Protein AF-A0A7G5ZSQ9-F1 (afdb_monomer)

Structure (mmCIF, N/CA/C/O backbone):
data_AF-A0A7G5ZSQ9-F1
#
_entry.id   AF-A0A7G5ZSQ9-F1
#
loop_
_atom_site.group_PDB
_atom_site.id
_atom_site.type_symbol
_atom_site.label_atom_id
_atom_site.label_alt_id
_atom_site.label_comp_id
_atom_site.label_asym_id
_atom_site.label_entity_id
_atom_site.label_seq_id
_atom_site.pdbx_PDB_ins_code
_atom_site.Cartn_x
_atom_site.Cartn_y
_atom_site.Cartn_z
_atom_site.occupancy
_atom_site.B_iso_or_equiv
_atom_site.auth_seq_id
_atom_site.auth_comp_id
_atom_site.auth_asym_id
_atom_site.auth_atom_id
_atom_site.pdbx_PDB_model_num
ATOM 1 N N . MET A 1 1 ? -40.835 16.121 13.508 1.00 52.31 1 MET A N 1
ATOM 2 C CA . MET A 1 1 ? -40.130 17.230 12.828 1.00 52.31 1 MET A CA 1
ATOM 3 C C . MET A 1 1 ? -38.884 17.500 13.637 1.00 52.31 1 MET A C 1
ATOM 5 O O . MET A 1 1 ? -39.019 17.758 14.826 1.00 52.31 1 MET A O 1
ATOM 9 N N . SER A 1 2 ? -37.712 17.360 13.023 1.00 51.88 2 SER A N 1
ATOM 10 C CA . SER A 1 2 ? -36.436 17.549 13.710 1.00 51.88 2 SER A CA 1
ATOM 11 C C . SER A 1 2 ? -36.275 19.003 14.156 1.00 51.88 2 SER A C 1
ATOM 13 O O . SER A 1 2 ? -36.552 19.919 13.384 1.00 51.88 2 SER A O 1
ATOM 15 N N . VAL A 1 3 ? -35.847 19.210 15.401 1.00 57.75 3 VAL A N 1
ATOM 16 C CA . VAL A 1 3 ? -35.623 20.535 16.016 1.00 57.75 3 VAL A CA 1
ATOM 17 C C . VAL A 1 3 ? -34.149 20.959 15.992 1.00 57.75 3 VAL A C 1
ATOM 19 O O . VAL A 1 3 ? -33.795 22.001 16.538 1.00 57.75 3 VAL A O 1
ATOM 22 N N . ASN A 1 4 ? -33.278 20.171 15.355 1.00 58.88 4 ASN A N 1
ATOM 23 C CA . ASN A 1 4 ? -31.855 20.479 15.238 1.00 58.88 4 ASN A CA 1
ATOM 24 C C . ASN A 1 4 ? -31.618 21.539 14.154 1.00 58.88 4 ASN A C 1
ATOM 26 O O . ASN A 1 4 ? -31.379 21.223 12.990 1.00 58.88 4 ASN A O 1
ATOM 30 N N . VAL A 1 5 ? -31.685 22.809 14.555 1.00 63.12 5 VAL A N 1
ATOM 31 C CA . VAL A 1 5 ? -31.232 23.947 13.749 1.00 63.12 5 VAL A CA 1
ATOM 32 C C . VAL A 1 5 ? -29.712 24.027 13.882 1.00 63.12 5 VAL A C 1
ATOM 34 O O . VAL A 1 5 ? -29.195 24.453 14.914 1.00 63.12 5 VAL A O 1
ATOM 37 N N . HIS A 1 6 ? -28.983 23.563 12.867 1.00 63.81 6 HIS A N 1
ATOM 38 C CA . HIS A 1 6 ? -27.526 23.658 12.849 1.00 63.81 6 HIS A CA 1
ATOM 39 C C . HIS A 1 6 ? -27.110 25.014 12.254 1.00 63.81 6 HIS A C 1
ATOM 41 O O . HIS A 1 6 ? -27.451 25.286 11.106 1.00 63.81 6 HIS A O 1
ATOM 47 N N . PRO A 1 7 ? -26.337 25.859 12.961 1.00 73.81 7 PRO A N 1
ATOM 48 C CA . PRO A 1 7 ? -26.035 27.230 12.527 1.00 73.81 7 PRO A CA 1
ATOM 49 C C . PRO A 1 7 ? -25.192 27.335 11.243 1.00 73.81 7 PRO A C 1
ATOM 51 O O . PRO A 1 7 ? -25.015 28.429 10.722 1.00 73.81 7 PRO A O 1
ATOM 54 N N . LEU A 1 8 ? -24.669 26.213 10.735 1.00 73.94 8 LEU A N 1
ATOM 55 C CA . LEU A 1 8 ? -23.928 26.130 9.467 1.00 73.94 8 LEU A CA 1
ATOM 56 C C . LEU A 1 8 ? -24.693 25.379 8.359 1.00 73.94 8 LEU A C 1
ATOM 58 O O . LEU A 1 8 ? -24.076 24.968 7.379 1.00 73.94 8 LEU A O 1
ATOM 62 N N . ARG A 1 9 ? -25.999 25.115 8.522 1.00 70.50 9 ARG A N 1
ATOM 63 C CA . ARG A 1 9 ? -26.805 24.434 7.497 1.00 70.50 9 ARG A CA 1
ATOM 64 C C . ARG A 1 9 ? -28.230 24.982 7.429 1.00 70.50 9 ARG A C 1
ATOM 66 O O . ARG A 1 9 ? -28.965 24.901 8.407 1.00 70.50 9 ARG A O 1
ATOM 73 N N . ASP A 1 10 ? -28.621 25.436 6.240 1.00 70.88 10 ASP A N 1
ATOM 74 C CA . ASP A 1 10 ? -29.954 26.005 5.987 1.00 70.88 10 ASP A CA 1
ATOM 75 C C . ASP A 1 10 ? -31.032 24.942 5.710 1.00 70.88 10 ASP A C 1
ATOM 77 O O . ASP A 1 10 ? -32.224 25.191 5.885 1.00 70.88 10 ASP A O 1
ATOM 81 N N . GLU A 1 11 ? -30.639 23.735 5.294 1.00 64.88 11 GLU A N 1
ATOM 82 C CA . GLU A 1 11 ? -31.587 22.654 5.018 1.00 64.88 11 GLU A CA 1
ATOM 83 C C . GLU A 1 11 ? -32.028 21.939 6.306 1.00 64.88 11 GLU A C 1
ATOM 85 O O . GLU A 1 11 ? -31.162 21.516 7.093 1.00 64.88 11 GLU A O 1
ATOM 90 N N . PRO A 1 12 ? -33.345 21.702 6.497 1.00 66.81 12 PRO A N 1
ATOM 91 C CA . PRO A 1 12 ? -33.851 20.968 7.653 1.00 66.81 12 PRO A CA 1
ATOM 92 C C . PRO A 1 12 ? -33.202 19.587 7.716 1.00 66.81 12 PRO A C 1
ATOM 94 O O . PRO A 1 12 ? -32.851 19.012 6.682 1.00 66.81 12 PRO A O 1
ATOM 97 N N . ALA A 1 13 ? -33.012 19.044 8.922 1.00 69.31 13 ALA A N 1
ATOM 98 C CA . ALA A 1 13 ? -32.545 17.667 9.058 1.00 69.31 13 ALA A CA 1
ATOM 99 C C . ALA A 1 13 ? -33.433 16.739 8.209 1.00 69.31 13 ALA A C 1
ATOM 101 O O . ALA A 1 13 ? -34.653 16.923 8.147 1.00 69.31 13 ALA A O 1
ATOM 102 N N . GLY A 1 14 ? -32.806 15.783 7.516 1.00 69.38 14 GLY A N 1
ATOM 103 C CA . GLY A 1 14 ? -33.527 14.817 6.688 1.00 69.38 14 GLY A CA 1
ATOM 104 C C . GLY A 1 14 ? -34.554 14.030 7.507 1.00 69.38 14 GLY A C 1
ATOM 105 O O . GLY A 1 14 ? -34.549 14.067 8.738 1.00 69.38 14 GLY A O 1
ATOM 106 N N . SER A 1 15 ? -35.455 13.319 6.829 1.00 72.69 15 SER A N 1
ATOM 107 C CA . SER A 1 15 ? -36.479 12.512 7.496 1.00 72.69 15 SER A CA 1
ATOM 108 C C . SER A 1 15 ? -35.866 11.552 8.520 1.00 72.69 15 SER A C 1
ATOM 110 O O . SER A 1 15 ? -34.984 10.758 8.197 1.00 72.69 15 SER A O 1
ATOM 112 N N . GLU A 1 16 ? -36.358 11.615 9.756 1.00 74.31 16 GLU A N 1
ATOM 113 C CA . GLU A 1 16 ? -35.969 10.700 10.826 1.00 74.31 16 GLU A CA 1
ATOM 114 C C . GLU A 1 16 ? -36.668 9.355 10.600 1.00 74.31 16 GLU A C 1
ATOM 116 O O . GLU A 1 16 ? -37.881 9.229 10.780 1.00 74.31 16 GLU A O 1
ATOM 121 N N . ILE A 1 17 ? -35.903 8.355 10.165 1.00 84.50 17 ILE A N 1
ATOM 122 C CA . ILE A 1 17 ? -36.384 6.985 9.975 1.00 84.50 17 ILE A CA 1
ATOM 123 C C . ILE A 1 17 ? -35.858 6.154 11.149 1.00 84.50 17 ILE A C 1
ATOM 125 O O . ILE A 1 17 ? -34.644 6.116 11.354 1.00 84.50 17 ILE A O 1
ATOM 129 N N . PRO A 1 18 ? -36.723 5.492 11.941 1.00 86.50 18 PRO A N 1
ATOM 130 C CA . PRO A 1 18 ? -36.252 4.645 13.025 1.00 86.50 18 PRO A CA 1
ATOM 131 C C . PRO A 1 18 ? -35.466 3.458 12.456 1.00 86.50 18 PRO A C 1
ATOM 133 O O . PRO A 1 18 ? -35.984 2.694 11.643 1.00 86.50 18 PRO A O 1
ATOM 136 N N . VAL A 1 19 ? -34.227 3.276 12.926 1.00 90.50 19 VAL A N 1
ATOM 137 C CA . VAL A 1 19 ? -33.350 2.151 12.550 1.00 90.50 19 VAL A CA 1
ATOM 138 C C . VAL A 1 19 ? -33.030 1.296 13.787 1.00 90.50 19 VAL A C 1
ATOM 140 O O . VAL A 1 19 ? -31.875 1.209 14.201 1.00 90.50 19 VAL A O 1
ATOM 143 N N . PRO A 1 20 ? -34.032 0.664 14.437 1.00 86.81 20 PRO A N 1
ATOM 144 C CA . PRO A 1 20 ? -33.813 -0.094 15.674 1.00 86.81 20 PRO A CA 1
ATOM 145 C C . PRO A 1 20 ? -32.824 -1.258 15.495 1.00 86.81 20 PRO A C 1
ATOM 147 O O . PRO A 1 20 ? -32.119 -1.614 16.434 1.00 86.81 20 PRO A O 1
ATOM 150 N N . GLY A 1 21 ? -32.710 -1.805 14.279 1.00 84.75 21 GLY A N 1
ATOM 151 C CA . GLY A 1 21 ? -31.737 -2.849 13.946 1.00 84.75 21 GLY A CA 1
ATOM 152 C C . GLY A 1 21 ? -30.270 -2.397 13.978 1.00 84.75 21 GLY A C 1
ATOM 153 O O . GLY A 1 21 ? -29.390 -3.240 14.098 1.00 84.75 21 GLY A O 1
ATOM 154 N N . ALA A 1 22 ? -29.986 -1.091 13.939 1.00 89.06 22 ALA A N 1
ATOM 155 C CA . ALA A 1 22 ? -28.618 -0.566 14.013 1.00 89.06 22 ALA A CA 1
ATOM 156 C C . ALA A 1 22 ? -28.027 -0.592 15.435 1.00 89.06 22 ALA A C 1
ATOM 158 O O . ALA A 1 22 ? -26.881 -0.203 15.632 1.00 89.06 22 ALA A O 1
ATOM 159 N N . GLN A 1 23 ? -28.795 -1.032 16.436 1.00 90.44 23 GLN A N 1
ATOM 160 C CA . GLN A 1 23 ? -28.324 -1.093 17.821 1.00 90.44 23 GLN A CA 1
ATOM 161 C C . GLN A 1 23 ? -27.405 -2.290 18.100 1.00 90.44 23 GLN A C 1
ATOM 163 O O . GLN A 1 23 ? -26.799 -2.333 19.166 1.00 90.44 23 GLN A O 1
ATOM 168 N N . TYR A 1 24 ? -27.326 -3.273 17.191 1.00 88.38 24 TYR A N 1
ATOM 169 C CA . TYR A 1 24 ? -26.542 -4.506 17.370 1.00 88.38 24 TYR A CA 1
ATOM 170 C C . TYR A 1 24 ? -26.860 -5.272 18.674 1.00 88.38 24 TYR A C 1
ATOM 172 O O . TYR A 1 24 ? -26.040 -6.045 19.168 1.00 88.38 24 TYR A O 1
ATOM 180 N N . LEU A 1 25 ? -28.061 -5.094 19.243 1.00 92.19 25 LEU A N 1
ATOM 181 C CA . LEU A 1 25 ? -28.470 -5.801 20.460 1.00 92.19 25 LEU A CA 1
ATOM 182 C C . LEU A 1 25 ? -28.446 -7.316 20.226 1.00 92.19 25 LEU A C 1
ATOM 184 O O . LEU A 1 25 ? -29.085 -7.822 19.306 1.00 92.19 25 LEU A O 1
ATOM 188 N N . GLY A 1 26 ? -27.712 -8.037 21.075 1.00 92.12 26 GLY A N 1
ATOM 189 C CA . GLY A 1 26 ? -27.546 -9.489 20.966 1.00 92.12 26 GLY A CA 1
ATOM 190 C C . GLY A 1 26 ? -26.591 -9.950 19.857 1.00 92.12 26 GLY A C 1
ATOM 191 O O . GLY A 1 26 ? -26.423 -11.155 19.686 1.00 92.12 26 GLY A O 1
ATOM 192 N N . VAL A 1 27 ? -25.949 -9.032 19.125 1.00 92.94 27 VAL A N 1
ATOM 193 C CA . VAL A 1 27 ? -24.935 -9.352 18.112 1.00 92.94 27 VAL A CA 1
ATOM 194 C C . VAL A 1 27 ? -23.550 -9.267 18.748 1.00 92.94 27 VAL A C 1
ATO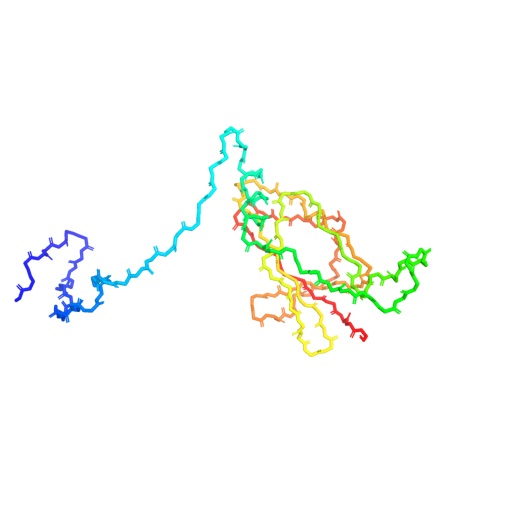M 196 O O . VAL A 1 27 ? -23.169 -8.233 19.292 1.00 92.94 27 VAL A O 1
ATOM 199 N N . ALA A 1 28 ? -22.779 -10.353 18.677 1.00 92.81 28 ALA A N 1
ATOM 200 C CA . ALA A 1 28 ? -21.385 -10.340 19.105 1.00 92.81 28 ALA A CA 1
ATOM 201 C C . ALA A 1 28 ? -20.541 -9.556 18.091 1.00 92.81 28 ALA A C 1
ATOM 203 O O . ALA A 1 28 ? -20.387 -9.978 16.944 1.00 92.81 28 ALA A O 1
ATOM 204 N N . VAL A 1 29 ? -19.996 -8.420 18.521 1.00 91.88 29 VAL A N 1
ATOM 205 C CA . VAL A 1 29 ? -19.063 -7.611 17.732 1.00 91.88 29 VAL A CA 1
ATOM 206 C C . VAL A 1 29 ? -17.651 -7.915 18.212 1.00 91.88 29 VAL A C 1
ATOM 208 O O . VAL A 1 29 ? -17.367 -7.810 19.404 1.00 91.88 29 VAL A O 1
ATOM 211 N N . HIS A 1 30 ? -16.786 -8.304 17.282 1.00 94.19 30 HIS A N 1
ATOM 212 C CA . HIS A 1 30 ? -15.368 -8.523 17.541 1.00 94.19 30 HIS A CA 1
ATOM 213 C C . HIS A 1 30 ? -14.593 -7.338 16.979 1.00 94.19 30 HIS A C 1
ATOM 215 O O . HIS A 1 30 ? -14.843 -6.918 15.849 1.00 94.19 30 HIS A O 1
ATOM 221 N N . THR A 1 31 ? -13.678 -6.804 17.782 1.00 93.69 31 THR A N 1
ATOM 222 C CA . THR A 1 31 ? -12.834 -5.676 17.402 1.00 93.69 31 THR A CA 1
ATOM 223 C C . THR A 1 31 ? -11.406 -6.006 17.781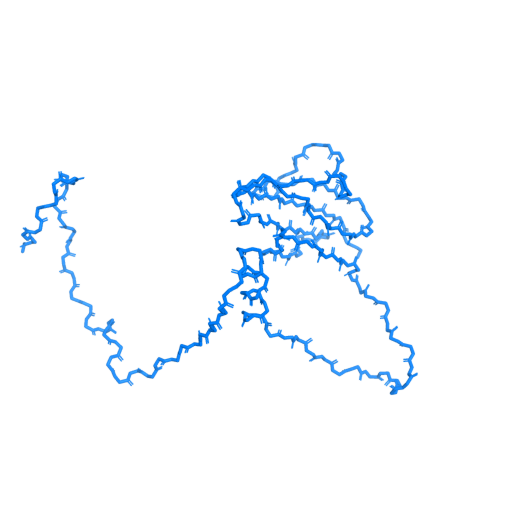 1.00 93.69 31 THR A C 1
ATOM 225 O O . THR A 1 31 ? -11.104 -6.161 18.965 1.00 93.69 31 THR A O 1
ATOM 228 N N . ASP A 1 32 ? -10.538 -6.052 16.780 1.00 94.25 32 ASP A N 1
ATOM 229 C CA . ASP A 1 32 ? -9.109 -6.227 16.978 1.00 94.25 32 ASP A CA 1
ATOM 230 C C . ASP A 1 32 ? -8.430 -4.857 16.990 1.00 94.25 32 ASP A C 1
ATOM 232 O O . ASP A 1 32 ? -8.690 -3.995 16.147 1.00 94.25 32 ASP A O 1
ATOM 236 N N . LEU A 1 33 ? -7.570 -4.639 17.982 1.00 94.50 33 LEU A N 1
ATOM 237 C CA . LEU A 1 33 ? -6.851 -3.386 18.185 1.00 94.50 33 LEU A CA 1
ATOM 238 C C . LEU A 1 33 ? -5.400 -3.693 18.548 1.00 94.50 33 LEU A C 1
ATOM 240 O O . LEU A 1 33 ? -5.130 -4.582 19.356 1.00 94.50 33 LEU A O 1
ATOM 244 N N . ALA A 1 34 ? -4.480 -2.894 18.016 1.00 93.56 34 ALA A N 1
ATOM 245 C CA . ALA A 1 34 ? -3.084 -2.874 18.42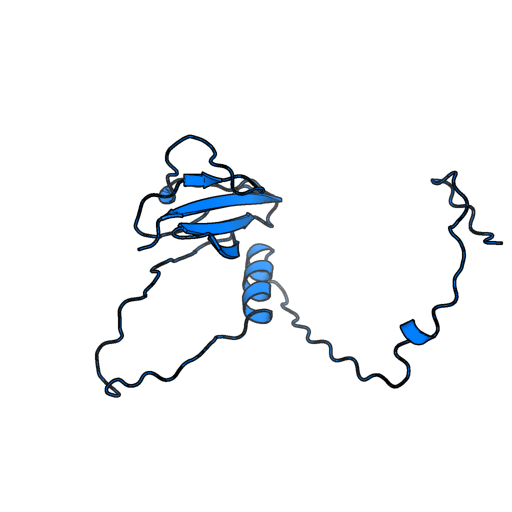7 1.00 93.56 34 ALA A CA 1
ATOM 246 C C . ALA A 1 34 ? -2.705 -1.469 18.902 1.00 93.56 34 ALA A C 1
ATOM 248 O O . ALA A 1 34 ? -3.113 -0.467 18.315 1.00 93.56 34 ALA A O 1
ATOM 249 N N . ILE A 1 35 ? -1.919 -1.400 19.978 1.00 92.62 35 ILE A N 1
ATOM 250 C CA . ILE A 1 35 ? -1.401 -0.146 20.529 1.00 92.62 35 ILE A CA 1
ATOM 251 C C . ILE A 1 35 ? 0.117 -0.195 20.436 1.00 92.62 35 ILE A C 1
ATOM 253 O O . ILE A 1 35 ? 0.752 -1.078 21.012 1.00 92.62 35 ILE A O 1
ATOM 257 N N . MET A 1 36 ? 0.695 0.781 19.743 1.00 93.12 36 MET A N 1
ATOM 258 C CA . MET A 1 36 ? 2.138 0.957 19.635 1.00 93.12 36 MET A CA 1
ATOM 259 C C . MET A 1 36 ? 2.526 2.284 20.285 1.00 93.12 36 MET A C 1
ATOM 261 O O . MET A 1 36 ? 2.141 3.353 19.819 1.00 93.12 36 MET A O 1
ATOM 265 N N . VAL A 1 37 ? 3.258 2.219 21.397 1.00 93.62 37 VAL A N 1
ATOM 266 C CA . VAL A 1 37 ? 3.673 3.409 22.152 1.00 93.62 37 VAL A CA 1
ATOM 267 C C . VAL A 1 37 ? 5.023 3.896 21.637 1.00 93.62 37 VAL A C 1
ATOM 269 O O . VAL A 1 37 ? 5.966 3.115 21.554 1.00 93.62 37 VAL A O 1
ATOM 272 N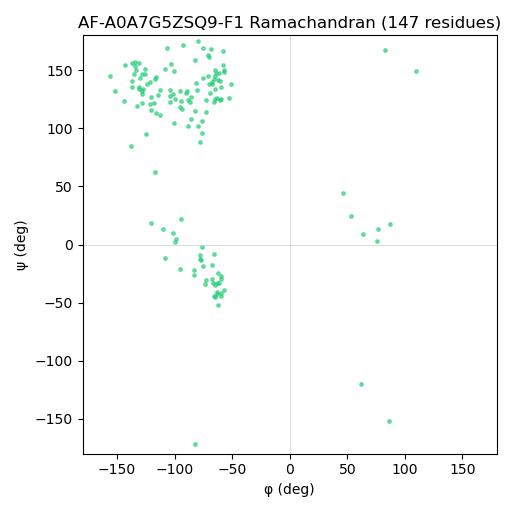 N . GLY A 1 38 ? 5.130 5.194 21.347 1.00 90.44 38 GLY A N 1
ATOM 273 C CA . GLY A 1 38 ? 6.403 5.831 20.995 1.00 90.44 38 GLY A CA 1
ATOM 274 C C . GLY A 1 38 ? 6.899 5.558 19.573 1.00 90.44 38 GLY A C 1
ATOM 275 O O . GLY A 1 38 ? 8.060 5.840 19.292 1.00 90.44 38 GLY A O 1
ATOM 276 N N . ALA A 1 39 ? 6.049 5.025 18.692 1.00 89.44 39 ALA A N 1
ATOM 277 C CA . ALA A 1 39 ? 6.345 5.001 17.265 1.00 89.44 39 ALA A CA 1
ATOM 278 C C . ALA A 1 39 ? 6.256 6.411 16.673 1.00 89.44 39 ALA A C 1
ATOM 280 O O . ALA A 1 39 ? 5.415 7.213 17.085 1.00 89.44 39 ALA A O 1
ATOM 281 N N . ASP A 1 40 ? 7.118 6.684 15.700 1.00 93.75 40 ASP A N 1
ATOM 282 C CA . ASP A 1 40 ? 6.924 7.797 14.782 1.00 93.75 40 ASP A CA 1
ATOM 283 C C . ASP A 1 40 ? 5.825 7.460 13.759 1.00 93.75 40 ASP A C 1
ATOM 285 O O . ASP A 1 40 ? 5.372 6.316 13.653 1.00 93.75 40 ASP A O 1
ATOM 289 N N . ASP A 1 41 ? 5.385 8.465 13.001 1.00 92.38 41 ASP A N 1
ATOM 290 C CA . ASP A 1 41 ? 4.296 8.309 12.030 1.00 92.38 41 ASP A CA 1
ATOM 291 C C . ASP A 1 41 ? 4.603 7.205 10.999 1.00 92.38 41 ASP A C 1
ATOM 293 O O . ASP A 1 41 ? 3.736 6.398 10.665 1.00 92.38 41 ASP A O 1
ATOM 297 N N . ALA A 1 42 ? 5.857 7.108 10.545 1.00 92.00 42 ALA A N 1
ATOM 298 C CA . ALA A 1 42 ? 6.298 6.087 9.595 1.00 92.00 42 ALA A CA 1
ATOM 299 C C . ALA A 1 42 ? 6.239 4.669 10.188 1.00 92.00 42 ALA A C 1
ATOM 301 O O . ALA A 1 42 ? 5.771 3.725 9.544 1.00 92.00 42 ALA A O 1
ATOM 302 N N . GLY A 1 43 ? 6.701 4.504 11.430 1.00 93.12 43 GLY A N 1
ATOM 303 C CA . GLY A 1 43 ? 6.615 3.255 12.173 1.00 93.12 43 GLY A CA 1
ATOM 304 C C . GLY A 1 43 ? 5.172 2.833 12.426 1.00 93.12 43 GLY A C 1
ATOM 305 O O . GLY A 1 43 ? 4.850 1.658 12.253 1.00 93.12 43 GLY A O 1
ATOM 306 N N . ALA A 1 44 ? 4.294 3.782 12.761 1.00 93.31 44 ALA A N 1
ATOM 307 C CA . ALA A 1 44 ? 2.873 3.523 12.970 1.00 93.31 44 ALA A CA 1
ATOM 308 C C . ALA A 1 44 ? 2.182 3.028 11.689 1.00 93.31 44 ALA A C 1
ATOM 310 O O . ALA A 1 44 ? 1.413 2.068 11.742 1.00 93.31 44 ALA A O 1
ATOM 311 N N . VAL A 1 45 ? 2.491 3.632 10.537 1.00 92.62 45 VAL A N 1
ATOM 312 C CA . VAL A 1 45 ? 1.961 3.212 9.230 1.00 92.62 45 VAL A CA 1
ATOM 313 C C . VAL A 1 45 ? 2.396 1.781 8.893 1.00 92.62 45 VAL A C 1
ATOM 315 O O . VAL A 1 45 ? 1.540 0.927 8.666 1.00 92.62 45 VAL A O 1
ATOM 318 N N . ARG A 1 46 ? 3.700 1.473 8.964 1.00 89.25 46 ARG A N 1
ATOM 319 C CA . ARG A 1 46 ? 4.211 0.110 8.701 1.00 89.25 46 ARG A CA 1
ATOM 320 C C . ARG A 1 46 ? 3.625 -0.938 9.647 1.00 89.25 46 ARG A C 1
ATOM 322 O O . ARG A 1 46 ? 3.297 -2.045 9.230 1.00 89.25 46 ARG A O 1
ATOM 329 N N . ALA A 1 47 ? 3.502 -0.602 10.929 1.00 92.19 47 ALA A N 1
ATOM 330 C CA . ALA A 1 47 ? 2.890 -1.488 11.911 1.00 92.19 47 ALA A CA 1
ATOM 331 C C . ALA A 1 47 ? 1.402 -1.726 11.623 1.00 92.19 47 ALA A C 1
ATOM 333 O O . ALA A 1 47 ? 0.908 -2.831 11.842 1.00 92.19 47 ALA A O 1
ATOM 334 N N . GLY A 1 48 ? 0.703 -0.708 11.113 1.00 91.88 48 GLY A N 1
ATOM 335 C CA . GLY A 1 48 ? -0.682 -0.811 10.667 1.00 91.88 48 GLY A CA 1
ATOM 336 C C . GLY A 1 48 ? -0.860 -1.839 9.553 1.00 91.88 48 GLY A C 1
ATOM 337 O O . GLY A 1 48 ? -1.772 -2.658 9.639 1.00 91.88 48 GLY A O 1
ATOM 338 N N . ASP A 1 49 ? 0.030 -1.854 8.561 1.00 88.94 49 ASP A N 1
ATOM 339 C CA . ASP A 1 49 ? -0.028 -2.835 7.471 1.00 88.94 49 ASP A CA 1
ATOM 340 C C . ASP A 1 49 ? 0.213 -4.263 7.974 1.00 88.94 49 ASP A C 1
ATOM 342 O O . ASP A 1 49 ? -0.560 -5.167 7.659 1.00 88.94 49 ASP A O 1
ATOM 346 N N . LEU A 1 50 ? 1.219 -4.464 8.834 1.00 89.38 50 LEU A N 1
ATOM 347 C CA . LEU A 1 50 ? 1.492 -5.772 9.448 1.00 89.38 50 LEU A CA 1
ATOM 348 C C . LEU A 1 50 ? 0.345 -6.266 10.337 1.00 89.38 50 LEU A C 1
ATOM 350 O O . LEU A 1 50 ? 0.119 -7.467 10.438 1.00 89.38 50 LEU A O 1
ATOM 354 N N . PHE A 1 51 ? -0.370 -5.353 10.994 1.00 93.44 51 PHE A N 1
ATOM 355 C CA . PHE A 1 51 ? -1.520 -5.698 11.824 1.00 93.44 51 PHE A CA 1
ATOM 356 C C . PHE A 1 51 ? -2.749 -6.094 10.993 1.00 93.44 51 PHE A C 1
ATOM 358 O O . PHE A 1 51 ? -3.528 -6.941 11.420 1.00 93.44 51 PHE A O 1
ATOM 365 N N . ARG A 1 52 ? -2.942 -5.484 9.817 1.00 91.31 52 ARG A N 1
ATOM 366 C CA . ARG A 1 52 ? -4.108 -5.735 8.950 1.00 91.31 52 ARG A CA 1
ATOM 367 C C . ARG A 1 52 ? -3.954 -6.965 8.060 1.00 91.31 52 ARG A C 1
ATOM 369 O O . ARG A 1 52 ? -4.966 -7.506 7.614 1.00 91.31 52 ARG A O 1
ATOM 376 N N . HIS A 1 53 ? -2.723 -7.352 7.735 1.00 90.69 53 HIS A N 1
ATOM 377 C CA . HIS A 1 53 ? -2.452 -8.382 6.740 1.00 90.69 53 HIS A CA 1
ATOM 378 C C . HIS A 1 53 ? -1.849 -9.636 7.360 1.00 90.69 53 HIS A C 1
ATOM 380 O O . HIS A 1 53 ? -0.683 -9.663 7.751 1.00 90.69 53 HIS A O 1
ATOM 386 N N . ASP A 1 54 ? -2.634 -10.711 7.355 1.00 91.06 54 ASP A N 1
ATOM 387 C CA . ASP A 1 54 ? -2.134 -12.031 7.707 1.00 91.06 54 ASP A CA 1
ATOM 388 C C . ASP A 1 54 ? -1.188 -12.569 6.619 1.00 91.06 54 ASP A C 1
ATOM 390 O O . ASP A 1 54 ? -1.492 -12.478 5.421 1.00 91.06 54 ASP A O 1
ATOM 394 N N . PRO A 1 55 ? -0.059 -13.194 6.997 1.00 89.38 55 PRO A N 1
ATOM 395 C CA . PRO A 1 55 ? 0.809 -13.856 6.039 1.00 89.38 55 PRO A CA 1
ATOM 396 C C . PRO A 1 55 ? 0.090 -15.059 5.420 1.00 89.38 55 PRO A C 1
ATOM 398 O O . PRO A 1 55 ? -0.316 -16.000 6.106 1.00 89.38 55 PRO A O 1
ATOM 401 N N . LEU A 1 56 ? -0.020 -15.060 4.092 1.00 91.00 56 LEU A N 1
ATOM 402 C CA . LEU A 1 56 ? -0.555 -16.196 3.352 1.00 91.00 56 LEU A CA 1
ATOM 403 C C . LEU A 1 56 ? 0.543 -17.240 3.157 1.00 91.00 56 LEU A C 1
ATOM 405 O O . LEU A 1 56 ? 1.529 -17.006 2.461 1.00 91.00 56 LEU A O 1
ATOM 409 N N . VAL A 1 57 ? 0.358 -18.412 3.762 1.00 91.62 57 VAL A N 1
ATOM 410 C CA . VAL A 1 57 ? 1.297 -19.532 3.658 1.00 91.62 57 VAL A CA 1
ATOM 411 C C . VAL A 1 57 ? 0.671 -20.688 2.889 1.00 91.62 57 VAL A C 1
ATOM 413 O O . VAL A 1 57 ? -0.456 -21.104 3.157 1.00 91.62 57 VAL A O 1
ATOM 416 N N . VAL A 1 58 ? 1.420 -21.242 1.939 1.00 90.38 58 VAL A N 1
ATOM 417 C CA . VAL A 1 58 ? 1.032 -22.436 1.181 1.00 90.38 58 VAL A CA 1
ATOM 418 C C . VAL A 1 58 ? 2.176 -23.435 1.252 1.00 90.38 58 VAL A C 1
ATOM 420 O O . VAL A 1 58 ? 3.335 -23.086 1.038 1.00 90.38 58 VAL A O 1
ATOM 423 N N . ARG A 1 59 ? 1.859 -24.693 1.568 1.00 89.75 59 ARG A N 1
ATOM 424 C CA . ARG A 1 59 ? 2.858 -25.765 1.553 1.00 89.75 59 ARG A CA 1
ATOM 425 C C . ARG A 1 59 ? 3.204 -26.113 0.108 1.00 89.75 59 ARG A C 1
ATOM 427 O O . ARG A 1 59 ? 2.316 -26.460 -0.667 1.00 89.75 59 ARG A O 1
ATOM 434 N N . GLY A 1 60 ? 4.489 -26.045 -0.228 1.00 88.88 60 GLY A N 1
ATOM 435 C CA . GLY A 1 60 ? 5.001 -26.543 -1.501 1.00 88.88 60 GLY A CA 1
ATOM 436 C C . GLY A 1 60 ? 4.987 -28.073 -1.570 1.00 88.88 60 GLY A C 1
ATOM 437 O O . GLY A 1 60 ? 4.902 -28.755 -0.549 1.00 88.88 60 GLY A O 1
ATOM 438 N N . SER A 1 61 ? 5.092 -28.611 -2.784 1.00 90.31 61 SER A N 1
ATOM 439 C CA . SER A 1 61 ? 5.216 -30.052 -3.055 1.00 90.31 61 SER A CA 1
ATOM 440 C C . SER A 1 61 ? 6.653 -30.493 -3.369 1.00 90.31 61 SER A C 1
ATOM 442 O O . SER A 1 61 ? 6.853 -31.604 -3.855 1.00 90.31 61 SER A O 1
ATOM 444 N N . GLY A 1 62 ? 7.634 -29.607 -3.176 1.00 89.31 62 GLY A N 1
ATOM 445 C CA . GLY A 1 62 ? 9.053 -29.886 -3.404 1.00 89.31 62 GLY A CA 1
ATOM 446 C C . GLY A 1 62 ? 9.705 -30.666 -2.260 1.00 89.31 62 GLY A C 1
ATOM 447 O O . GLY A 1 62 ? 9.089 -30.912 -1.222 1.00 89.31 62 GLY A O 1
ATOM 448 N N . GLU A 1 63 ? 10.967 -31.047 -2.452 1.00 92.69 63 GLU A N 1
ATOM 449 C CA . GLU A 1 63 ? 11.786 -31.659 -1.401 1.00 92.69 63 GLU A CA 1
ATOM 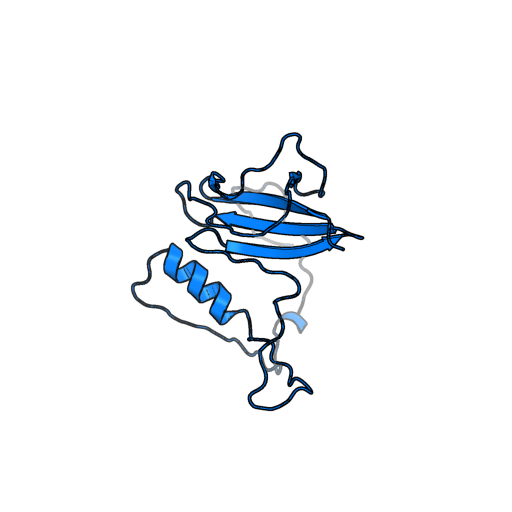450 C C . GLU A 1 63 ? 12.039 -30.673 -0.249 1.00 92.69 63 GLU A C 1
ATOM 452 O O . GLU A 1 63 ? 12.194 -29.475 -0.476 1.00 92.69 63 GLU A O 1
ATOM 457 N N . VAL A 1 64 ? 12.095 -31.183 0.989 1.00 87.38 64 VAL A N 1
ATOM 458 C CA . VAL A 1 64 ? 12.154 -30.382 2.232 1.00 87.38 64 VAL A CA 1
ATOM 459 C C . VAL A 1 64 ? 13.374 -29.452 2.294 1.00 87.38 64 VAL A C 1
ATOM 461 O O . VAL A 1 64 ? 13.267 -28.368 2.858 1.00 87.38 64 VAL A O 1
ATOM 464 N N . ASP A 1 65 ? 14.478 -29.834 1.652 1.00 90.06 65 ASP A N 1
ATOM 465 C CA . ASP A 1 65 ? 15.738 -29.076 1.614 1.00 90.06 65 ASP A CA 1
ATOM 466 C C . ASP A 1 65 ? 16.156 -28.703 0.177 1.00 90.06 65 ASP A C 1
ATOM 468 O O . ASP A 1 65 ? 17.321 -28.406 -0.097 1.00 90.06 65 ASP A O 1
ATOM 472 N N . GLY A 1 66 ? 15.210 -28.752 -0.767 1.00 89.19 66 GLY A N 1
ATOM 473 C CA . GLY A 1 66 ? 15.431 -28.298 -2.137 1.00 89.19 66 GLY A CA 1
ATOM 474 C C . GLY A 1 66 ? 15.559 -26.770 -2.222 1.00 89.19 66 GLY A C 1
ATOM 475 O O . GLY A 1 66 ? 15.131 -26.053 -1.314 1.00 89.19 66 GLY A O 1
ATOM 476 N N . PRO A 1 67 ? 16.125 -26.232 -3.316 1.00 91.00 67 PRO A N 1
ATOM 477 C CA . PRO A 1 67 ? 16.159 -24.789 -3.521 1.00 91.00 67 PRO A CA 1
ATOM 478 C C . PRO A 1 67 ? 14.736 -24.216 -3.576 1.00 91.00 67 PRO A C 1
ATOM 480 O O . PRO A 1 67 ? 13.837 -24.807 -4.181 1.00 91.00 67 PRO A O 1
ATOM 483 N N . LEU A 1 68 ? 14.538 -23.043 -2.969 1.00 89.31 68 LEU A N 1
ATOM 484 C CA . LEU A 1 68 ? 13.285 -22.304 -3.105 1.00 89.31 68 LEU A CA 1
ATOM 485 C C . LEU A 1 68 ? 13.107 -21.835 -4.559 1.00 89.31 68 LEU A C 1
ATOM 487 O O . LEU A 1 68 ? 14.093 -21.443 -5.190 1.00 89.31 68 LEU A O 1
ATOM 491 N N . PRO A 1 69 ? 11.875 -21.851 -5.098 1.00 89.50 69 PRO A N 1
ATOM 492 C CA . PRO A 1 69 ? 11.610 -21.276 -6.407 1.00 89.50 69 PRO A CA 1
ATOM 493 C C . PRO A 1 69 ? 11.842 -19.763 -6.378 1.00 89.50 69 PRO A C 1
ATOM 495 O O . PRO A 1 69 ? 11.630 -19.106 -5.355 1.00 89.50 69 PRO A O 1
ATOM 498 N N . GLU A 1 70 ? 12.235 -19.202 -7.519 1.00 90.38 70 GLU A N 1
ATOM 499 C CA . GLU A 1 70 ? 12.272 -17.751 -7.685 1.00 90.38 70 GLU A CA 1
ATOM 500 C C . GLU A 1 70 ? 10.868 -17.155 -7.518 1.00 90.38 70 GLU A C 1
ATOM 502 O O . GLU A 1 70 ? 9.852 -17.774 -7.855 1.00 90.38 70 GLU A O 1
ATOM 507 N N . ALA A 1 71 ? 10.803 -15.934 -6.986 1.00 90.75 71 ALA A N 1
ATOM 508 C CA . ALA A 1 71 ? 9.541 -15.228 -6.849 1.00 90.75 71 ALA A CA 1
ATOM 509 C C . ALA A 1 71 ? 8.941 -14.957 -8.237 1.00 90.75 71 ALA A C 1
ATOM 511 O O . ALA A 1 71 ? 9.577 -14.327 -9.077 1.00 90.75 71 ALA A O 1
ATOM 512 N N . ALA A 1 72 ? 7.687 -15.365 -8.453 1.00 89.56 72 ALA A N 1
ATOM 513 C CA . ALA A 1 72 ? 6.979 -15.117 -9.714 1.00 89.56 72 ALA A CA 1
ATOM 514 C C . ALA A 1 72 ? 6.797 -13.616 -10.013 1.00 89.56 72 ALA A C 1
ATOM 516 O O . ALA A 1 72 ? 6.637 -13.214 -11.162 1.00 89.56 72 ALA A O 1
ATOM 517 N N . PHE A 1 73 ? 6.816 -12.781 -8.974 1.00 91.31 73 PHE A N 1
ATOM 518 C CA . PHE A 1 73 ? 6.746 -11.331 -9.086 1.00 91.31 73 PHE A CA 1
ATOM 519 C C . PHE A 1 73 ? 7.754 -10.712 -8.105 1.00 91.31 73 PHE A C 1
ATOM 521 O O . PHE A 1 73 ? 7.393 -10.417 -6.965 1.00 91.31 73 PHE A O 1
ATOM 528 N N . PRO A 1 74 ? 9.034 -10.583 -8.501 1.00 91.31 74 PRO A N 1
ATOM 529 C CA . PRO A 1 74 ? 10.096 -10.138 -7.604 1.00 91.31 74 PRO A CA 1
ATOM 530 C C . PRO A 1 74 ? 10.000 -8.624 -7.407 1.00 91.31 74 PRO A C 1
ATOM 532 O O . PRO A 1 74 ? 10.475 -7.850 -8.238 1.00 91.31 74 PRO A O 1
ATOM 535 N N . VAL A 1 75 ? 9.342 -8.209 -6.327 1.00 91.00 75 VAL A N 1
ATOM 536 C CA . VAL A 1 75 ? 9.201 -6.803 -5.943 1.00 91.00 75 VAL A CA 1
ATOM 537 C C . VAL A 1 75 ? 9.578 -6.601 -4.490 1.00 91.00 75 VAL A C 1
ATOM 539 O O . VAL A 1 75 ? 9.268 -7.429 -3.637 1.00 91.00 75 VAL A O 1
ATOM 542 N N . GLU A 1 76 ? 10.212 -5.472 -4.220 1.00 92.69 76 GLU A N 1
ATOM 543 C CA . GLU A 1 76 ? 10.563 -5.027 -2.882 1.00 92.69 76 GLU A CA 1
ATOM 544 C C . GLU A 1 76 ? 10.127 -3.574 -2.716 1.00 92.69 76 GLU A C 1
ATOM 546 O O . GLU A 1 76 ? 10.319 -2.742 -3.604 1.00 92.69 76 GLU A O 1
ATOM 551 N N . VAL A 1 77 ? 9.515 -3.280 -1.574 1.00 91.75 77 VAL A N 1
ATOM 552 C CA . VAL A 1 77 ? 9.200 -1.920 -1.145 1.00 91.75 77 VAL A CA 1
ATOM 553 C C . VAL A 1 77 ? 9.910 -1.719 0.180 1.00 91.75 77 VAL A C 1
ATOM 555 O O . VAL A 1 77 ? 9.617 -2.404 1.160 1.00 91.75 77 VAL A O 1
ATOM 558 N N . ALA A 1 78 ? 10.860 -0.800 0.188 1.00 89.06 78 ALA A N 1
ATOM 559 C CA . ALA A 1 78 ? 11.540 -0.327 1.376 1.00 89.06 78 ALA A CA 1
ATOM 560 C C . ALA A 1 78 ? 11.055 1.094 1.713 1.00 89.06 78 ALA A C 1
ATOM 562 O O . ALA A 1 78 ? 10.381 1.747 0.923 1.00 89.06 78 ALA A O 1
ATOM 563 N N . GLY A 1 79 ? 11.403 1.595 2.897 1.00 90.38 79 GLY A N 1
ATOM 564 C CA . GLY A 1 79 ? 11.130 2.984 3.281 1.00 90.38 79 GLY A CA 1
ATOM 565 C C . GLY A 1 79 ? 9.751 3.242 3.899 1.00 90.38 79 GLY A C 1
ATOM 566 O O . GLY A 1 79 ? 9.194 2.398 4.608 1.00 90.38 79 GLY A O 1
ATOM 567 N N . ASP A 1 80 ? 9.266 4.473 3.705 1.00 94.31 80 ASP A N 1
ATOM 568 C CA . ASP A 1 80 ? 8.103 5.044 4.409 1.00 94.31 80 ASP A CA 1
ATOM 569 C C . ASP A 1 80 ? 6.853 5.184 3.522 1.00 94.31 80 ASP A C 1
ATOM 571 O O . ASP A 1 80 ? 5.766 5.466 4.026 1.00 94.31 80 ASP A O 1
ATOM 575 N N . VAL A 1 81 ? 6.993 5.012 2.204 1.00 95.62 81 VAL A N 1
ATOM 576 C CA . VAL A 1 81 ? 5.868 5.024 1.263 1.00 95.62 81 VAL A CA 1
ATOM 577 C C . VAL A 1 81 ? 5.314 3.607 1.158 1.00 95.62 81 VAL A C 1
ATOM 579 O O . VAL A 1 81 ? 6.046 2.676 0.835 1.00 95.62 81 VAL A O 1
ATOM 582 N N . VAL A 1 82 ? 4.018 3.438 1.409 1.00 94.75 82 VAL A N 1
ATOM 583 C CA . VAL A 1 82 ? 3.397 2.110 1.493 1.00 94.75 82 VAL A CA 1
ATOM 584 C C . VAL A 1 82 ? 2.661 1.716 0.225 1.00 94.75 82 VAL A C 1
ATOM 586 O O . VAL A 1 82 ? 2.125 2.562 -0.491 1.00 94.75 82 VAL A O 1
ATOM 589 N N . LEU A 1 83 ? 2.633 0.411 -0.045 1.00 94.94 83 LEU A N 1
ATOM 590 C CA . LEU A 1 83 ? 1.871 -0.199 -1.129 1.00 94.94 83 LEU A CA 1
ATOM 591 C C . LEU A 1 83 ? 0.439 -0.475 -0.658 1.00 94.94 83 LEU A C 1
ATOM 593 O O . LEU A 1 83 ? 0.198 -1.410 0.093 1.00 94.94 83 LEU A O 1
ATOM 597 N N . GLU A 1 84 ? -0.516 0.299 -1.160 1.00 94.50 84 GLU A N 1
ATOM 598 C CA . GLU A 1 84 ? -1.934 0.200 -0.774 1.00 94.50 84 GLU A CA 1
ATOM 599 C C . GLU A 1 84 ? -2.756 -0.678 -1.721 1.00 94.50 84 GLU A C 1
ATOM 601 O O . GLU A 1 84 ? -3.839 -1.156 -1.393 1.00 94.50 84 GLU A O 1
ATOM 606 N N . SER A 1 85 ? -2.276 -0.878 -2.948 1.00 95.00 85 SER A N 1
ATOM 607 C CA . SER A 1 85 ? -2.961 -1.738 -3.907 1.00 95.00 85 SER A CA 1
ATOM 608 C C . SER A 1 85 ? -1.975 -2.350 -4.882 1.00 95.00 85 SER A C 1
ATOM 610 O O . SER A 1 85 ? -1.199 -1.643 -5.520 1.00 95.00 85 SER A O 1
ATOM 612 N N . ALA A 1 86 ? -2.098 -3.658 -5.071 1.00 94.81 86 ALA A N 1
ATOM 613 C CA . ALA A 1 86 ? -1.455 -4.413 -6.132 1.00 94.81 86 ALA A CA 1
ATOM 614 C C . ALA A 1 86 ? -2.521 -5.236 -6.853 1.00 94.81 86 ALA A C 1
ATOM 616 O O . ALA A 1 86 ? -3.229 -6.029 -6.230 1.00 94.81 86 ALA A O 1
ATOM 617 N N . ARG A 1 87 ? -2.671 -5.038 -8.164 1.00 95.19 87 ARG A N 1
ATOM 618 C CA . ARG A 1 87 ? -3.698 -5.733 -8.948 1.00 95.19 87 ARG A CA 1
ATOM 619 C C . ARG A 1 87 ? -3.215 -6.100 -10.340 1.00 95.19 87 ARG A C 1
ATOM 621 O O . ARG A 1 87 ? -2.372 -5.422 -10.921 1.00 95.19 87 ARG A O 1
ATOM 628 N N . ARG A 1 88 ? -3.828 -7.141 -10.901 1.00 95.38 88 ARG A N 1
ATOM 629 C CA . ARG A 1 88 ? -3.705 -7.494 -12.317 1.00 95.38 88 ARG A CA 1
ATOM 630 C C . ARG A 1 88 ? -4.783 -6.776 -13.129 1.00 95.38 88 ARG A C 1
ATOM 632 O O . ARG A 1 88 ? -5.958 -6.830 -12.772 1.00 95.38 88 ARG A O 1
ATOM 639 N N . VAL A 1 89 ? -4.389 -6.149 -14.232 1.00 94.50 89 VAL A N 1
ATOM 640 C CA . VAL A 1 89 ? -5.263 -5.511 -15.224 1.00 94.50 89 VAL A CA 1
ATOM 641 C C . VAL A 1 89 ? -4.929 -6.128 -16.581 1.00 94.50 89 VAL A C 1
ATOM 643 O O . VAL A 1 89 ? -3.958 -5.753 -17.226 1.00 94.50 89 VAL A O 1
ATOM 646 N N . GLY A 1 90 ? -5.681 -7.150 -16.997 1.00 94.25 90 GLY A N 1
ATOM 647 C CA . GLY A 1 90 ? -5.359 -7.911 -18.211 1.00 94.25 90 GLY A CA 1
ATOM 648 C C . GLY A 1 90 ? -3.997 -8.614 -18.114 1.00 94.25 90 GLY A C 1
ATOM 649 O O . GLY A 1 90 ? -3.787 -9.457 -17.238 1.00 94.25 90 GLY A O 1
ATOM 650 N N . SER A 1 91 ? -3.080 -8.276 -19.018 1.00 94.56 91 SER A N 1
ATOM 651 C CA . SER A 1 91 ? -1.684 -8.739 -19.036 1.00 94.56 91 SER A CA 1
ATOM 652 C C . SER A 1 91 ? -0.728 -7.760 -18.347 1.00 94.56 91 SER A C 1
ATOM 654 O O . SER A 1 91 ? 0.459 -7.746 -18.643 1.00 94.56 91 SER A O 1
ATOM 656 N N . GLU A 1 92 ? -1.231 -6.899 -17.467 1.00 94.50 92 GLU A N 1
ATOM 657 C CA . GLU A 1 92 ? -0.428 -5.894 -16.777 1.00 94.50 92 GLU A CA 1
ATOM 658 C C . GLU A 1 92 ? -0.607 -5.999 -15.258 1.00 94.50 92 GLU A C 1
ATOM 660 O O . GLU A 1 92 ? -1.660 -6.406 -14.761 1.00 94.50 92 GLU A O 1
ATOM 665 N N . ALA A 1 93 ? 0.422 -5.619 -14.506 1.00 95.38 93 ALA A N 1
ATOM 666 C CA . ALA A 1 93 ? 0.363 -5.402 -13.068 1.00 95.38 93 ALA A CA 1
ATOM 667 C C . ALA A 1 93 ? 0.347 -3.902 -12.784 1.00 95.38 93 ALA A C 1
ATOM 669 O O . ALA A 1 93 ? 1.225 -3.178 -13.245 1.00 95.38 93 ALA A O 1
ATOM 670 N N . GLU A 1 94 ? -0.624 -3.451 -11.996 1.00 96.31 94 GLU A N 1
ATOM 671 C CA . GLU A 1 94 ? -0.739 -2.074 -11.529 1.00 96.31 94 GLU A CA 1
ATOM 672 C C . GLU A 1 94 ? -0.555 -2.015 -10.012 1.00 96.31 94 GLU A C 1
ATOM 674 O O . GLU A 1 94 ? -1.228 -2.734 -9.266 1.00 96.31 94 GLU A O 1
ATOM 679 N N . LEU A 1 95 ? 0.346 -1.140 -9.570 1.00 96.75 95 LEU A N 1
ATOM 680 C CA . LEU A 1 95 ? 0.672 -0.893 -8.172 1.00 96.75 95 LEU A CA 1
ATOM 681 C C . LEU A 1 95 ? 0.328 0.549 -7.800 1.00 96.75 95 LEU A C 1
ATOM 683 O O . LEU A 1 95 ? 0.540 1.470 -8.592 1.00 96.75 95 LEU A O 1
ATOM 687 N N . ARG A 1 96 ? -0.169 0.755 -6.580 1.00 97.19 96 ARG A N 1
ATOM 688 C CA . ARG A 1 96 ? -0.457 2.076 -6.021 1.00 97.19 96 ARG A CA 1
ATOM 689 C C . ARG A 1 96 ? 0.196 2.243 -4.665 1.00 97.19 96 ARG A C 1
ATOM 691 O O . ARG A 1 96 ? -0.011 1.439 -3.762 1.00 97.19 96 ARG A O 1
ATOM 698 N N . PHE A 1 97 ? 0.903 3.352 -4.548 1.00 96.94 97 PHE A N 1
ATOM 699 C CA . PHE A 1 97 ? 1.668 3.746 -3.388 1.00 96.94 97 PHE A CA 1
ATOM 700 C C . PHE A 1 97 ? 1.102 5.019 -2.777 1.00 96.94 97 PHE A C 1
ATOM 702 O O . PHE A 1 97 ? 0.654 5.908 -3.511 1.00 96.94 97 PHE A O 1
ATOM 709 N N . VAL A 1 98 ? 1.148 5.117 -1.453 1.00 97.19 98 VAL A N 1
ATOM 710 C CA . VAL A 1 98 ? 0.669 6.275 -0.695 1.00 97.19 98 VAL A CA 1
ATOM 711 C C . VAL A 1 98 ? 1.729 6.705 0.309 1.00 97.19 98 VAL A C 1
ATOM 713 O O . VAL A 1 98 ? 2.305 5.886 1.023 1.00 97.19 98 VAL A O 1
ATOM 716 N N . ASN A 1 99 ? 1.986 8.011 0.359 1.00 97.62 99 ASN A N 1
ATOM 717 C CA . ASN A 1 99 ? 2.795 8.624 1.399 1.00 97.62 99 ASN A CA 1
ATOM 718 C C . ASN A 1 99 ? 1.863 9.270 2.429 1.00 97.62 99 ASN A C 1
ATOM 720 O O . ASN A 1 99 ? 1.296 10.333 2.181 1.00 97.62 99 ASN A O 1
ATOM 724 N N . TYR A 1 100 ? 1.712 8.627 3.585 1.00 96.56 100 TYR A N 1
ATOM 725 C CA . TYR A 1 100 ? 0.891 9.146 4.681 1.00 96.56 100 TYR A CA 1
ATOM 726 C C . TYR A 1 100 ? 1.572 10.254 5.493 1.00 96.56 100 TYR A C 1
ATOM 728 O O . TYR A 1 100 ? 0.922 10.882 6.327 1.00 96.56 100 TYR A O 1
ATOM 736 N N . LEU A 1 101 ? 2.863 10.507 5.268 1.00 96.94 101 LEU A N 1
ATOM 737 C CA . LEU A 1 101 ? 3.614 11.534 5.982 1.00 96.94 101 LEU A CA 1
ATOM 738 C C . LEU A 1 101 ? 3.388 12.912 5.354 1.00 96.94 101 LEU A C 1
ATOM 740 O O . LEU A 1 101 ? 3.014 13.033 4.189 1.00 96.94 101 LEU A O 1
ATOM 744 N N . GLY A 1 102 ? 3.642 13.972 6.122 1.00 97.00 102 GLY A N 1
ATOM 745 C CA . GLY A 1 102 ? 3.498 15.352 5.639 1.00 97.00 102 GLY A CA 1
ATOM 746 C C . GLY A 1 102 ? 4.617 15.816 4.700 1.00 97.00 102 GLY A C 1
ATOM 747 O O . GLY A 1 102 ? 4.445 16.781 3.959 1.00 97.00 102 GLY A O 1
ATOM 748 N N . GLU A 1 103 ? 5.758 15.133 4.707 1.00 96.94 103 GLU A N 1
ATOM 749 C CA . GLU A 1 103 ? 6.926 15.466 3.893 1.00 96.94 103 GLU A CA 1
ATOM 750 C C . GLU A 1 103 ? 7.059 14.527 2.696 1.00 96.94 103 GLU A C 1
ATOM 752 O O . GLU A 1 103 ? 6.618 13.380 2.736 1.00 96.94 103 GLU A O 1
ATOM 757 N N . GLU A 1 104 ? 7.722 14.991 1.637 1.00 97.62 104 GLU A N 1
ATOM 758 C CA . GLU A 1 104 ? 8.080 14.128 0.514 1.00 97.62 104 GLU A CA 1
ATOM 759 C C . GLU A 1 104 ? 9.038 13.006 0.952 1.00 97.62 104 GLU A C 1
ATOM 761 O O . GLU A 1 104 ? 9.944 13.210 1.773 1.00 97.62 104 GLU A O 1
ATOM 766 N N . ARG A 1 105 ? 8.833 11.813 0.389 1.00 96.94 105 ARG A N 1
ATOM 767 C CA . ARG A 1 105 ? 9.631 10.616 0.661 1.00 96.94 105 ARG A CA 1
ATOM 768 C C . ARG A 1 105 ? 10.023 9.911 -0.627 1.00 96.94 105 ARG A C 1
ATOM 770 O O . ARG A 1 105 ? 9.293 9.963 -1.619 1.00 96.94 105 ARG A O 1
ATOM 777 N N . ASP A 1 106 ? 11.171 9.247 -0.589 1.00 96.38 106 ASP A N 1
ATOM 778 C CA . ASP A 1 106 ? 11.572 8.328 -1.648 1.00 96.38 106 ASP A CA 1
ATOM 779 C C . ASP A 1 106 ? 10.636 7.118 -1.644 1.00 96.38 106 ASP A C 1
ATOM 781 O O . ASP A 1 106 ? 10.253 6.618 -0.585 1.00 96.38 106 ASP A O 1
ATOM 785 N N . LEU A 1 107 ? 10.267 6.649 -2.834 1.00 96.00 107 LEU A N 1
ATOM 786 C CA . LEU A 1 107 ? 9.415 5.475 -2.989 1.00 96.00 107 LEU A CA 1
ATOM 787 C C . LEU A 1 107 ? 10.119 4.195 -2.514 1.00 96.00 107 LEU A C 1
ATOM 789 O O . LEU A 1 107 ? 9.449 3.282 -2.048 1.00 96.00 107 LEU A O 1
ATOM 793 N N . ALA A 1 108 ? 11.448 4.130 -2.681 1.00 94.88 108 ALA A N 1
ATOM 794 C CA . ALA A 1 108 ? 12.285 2.982 -2.326 1.00 94.88 108 ALA A CA 1
ATOM 795 C C . ALA A 1 108 ? 11.700 1.633 -2.809 1.00 94.88 108 ALA A C 1
ATOM 797 O O . ALA A 1 108 ? 11.688 0.630 -2.100 1.00 94.88 108 ALA A O 1
ATOM 798 N N . PHE A 1 109 ? 11.226 1.623 -4.057 1.00 95.25 109 PHE A N 1
ATOM 799 C CA . PHE A 1 109 ? 10.670 0.458 -4.737 1.00 95.25 109 PHE A CA 1
ATOM 800 C C . PHE A 1 109 ? 11.692 -0.141 -5.701 1.00 95.25 109 PHE A C 1
ATOM 802 O O . PHE A 1 109 ? 12.241 0.562 -6.551 1.00 95.25 109 PHE A O 1
ATOM 809 N N . ALA A 1 110 ? 11.897 -1.452 -5.603 1.00 93.38 110 ALA A N 1
ATOM 810 C CA . ALA A 1 110 ? 12.724 -2.219 -6.517 1.00 93.38 110 ALA A CA 1
ATOM 811 C C . ALA A 1 110 ? 11.891 -3.310 -7.195 1.00 93.38 110 ALA A C 1
ATOM 813 O O . ALA A 1 110 ? 11.231 -4.126 -6.554 1.00 93.38 110 ALA A O 1
ATOM 814 N N . SER A 1 111 ? 11.937 -3.330 -8.522 1.00 91.94 111 SER A N 1
ATOM 815 C CA . SER A 1 111 ? 11.327 -4.358 -9.359 1.00 91.94 111 SER A CA 1
ATOM 816 C C . SER A 1 111 ? 12.060 -4.389 -10.693 1.00 91.94 111 SER A C 1
ATOM 818 O O . SER A 1 111 ? 12.412 -3.325 -11.203 1.00 91.94 111 SER A O 1
ATOM 820 N N . PRO A 1 112 ? 12.230 -5.562 -11.324 1.00 89.50 112 PRO A N 1
ATOM 821 C CA . PRO A 1 112 ? 12.664 -5.609 -12.709 1.00 89.50 112 PRO A CA 1
ATOM 822 C C . PRO A 1 112 ? 11.577 -5.060 -13.645 1.00 89.50 112 PRO A C 1
ATOM 824 O O . PRO A 1 112 ? 10.408 -4.923 -13.261 1.00 89.50 112 PRO A O 1
ATOM 827 N N . GLY A 1 113 ? 11.961 -4.834 -14.899 1.00 88.44 113 GLY A N 1
ATOM 828 C CA . GLY A 1 113 ? 11.066 -4.436 -15.984 1.00 88.44 113 GLY A CA 1
ATOM 829 C C . GLY A 1 113 ? 10.762 -2.941 -16.032 1.00 88.44 113 GLY A C 1
ATOM 830 O O . GLY A 1 113 ? 11.042 -2.193 -15.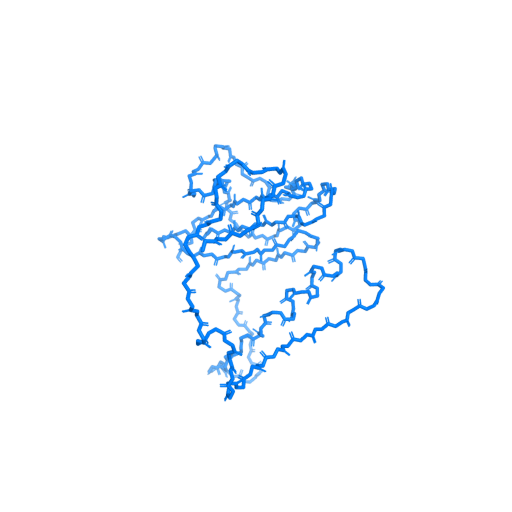097 1.00 88.44 113 GLY A O 1
ATOM 831 N N . ASP A 1 114 ? 10.170 -2.533 -17.150 1.00 91.00 114 ASP A N 1
ATOM 832 C CA . ASP A 1 114 ? 9.821 -1.143 -17.406 1.00 91.00 114 ASP A CA 1
ATOM 833 C C . ASP A 1 114 ? 8.452 -0.818 -16.816 1.00 91.00 114 ASP A C 1
ATOM 835 O O . ASP A 1 114 ? 7.452 -1.491 -17.081 1.00 91.00 114 ASP A O 1
ATOM 839 N N . TRP A 1 115 ? 8.421 0.241 -16.017 1.00 93.50 115 TRP A N 1
ATOM 840 C CA . TRP A 1 115 ? 7.210 0.752 -15.398 1.00 93.50 115 TRP A CA 1
ATOM 841 C C . TRP A 1 115 ? 6.802 2.069 -16.052 1.00 9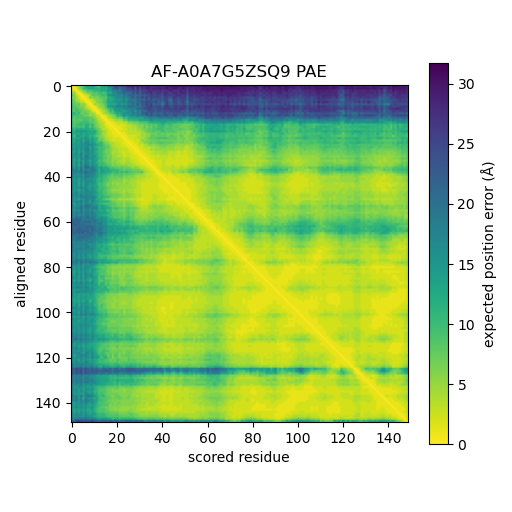3.50 115 TRP A C 1
ATOM 843 O O . TRP A 1 115 ? 7.630 2.857 -16.515 1.00 93.50 115 TRP A O 1
ATOM 853 N N . MET A 1 116 ? 5.502 2.330 -16.052 1.00 94.31 116 MET A N 1
ATOM 854 C CA . MET A 1 116 ? 4.919 3.592 -16.492 1.00 94.31 116 MET A CA 1
ATOM 855 C C . MET A 1 116 ? 3.978 4.131 -15.429 1.00 94.31 116 MET A C 1
ATOM 857 O O . MET A 1 116 ? 3.320 3.364 -14.729 1.00 94.31 116 MET A O 1
ATOM 861 N N . ARG A 1 117 ? 3.890 5.454 -15.307 1.00 95.62 117 ARG A N 1
ATOM 862 C CA . ARG A 1 117 ? 2.954 6.081 -14.376 1.00 95.62 117 ARG A CA 1
ATOM 863 C C . ARG A 1 117 ? 1.535 6.010 -14.935 1.00 95.62 117 ARG A C 1
ATOM 865 O O . ARG A 1 117 ? 1.327 6.172 -16.135 1.00 95.62 117 ARG A O 1
ATOM 872 N N . VAL A 1 118 ? 0.562 5.801 -14.058 1.00 95.75 118 VAL A N 1
ATOM 873 C CA . VAL A 1 118 ? -0.864 5.842 -14.397 1.00 95.75 118 VAL A CA 1
ATOM 874 C C . VAL A 1 118 ? -1.626 6.721 -13.414 1.00 95.75 118 VAL A C 1
ATOM 876 O O . VAL A 1 118 ? -1.174 6.958 -12.290 1.00 95.75 118 VAL A O 1
ATOM 879 N N . ASP A 1 119 ? -2.771 7.239 -13.843 1.00 94.38 119 ASP A N 1
ATOM 880 C CA . ASP A 1 119 ? -3.679 7.976 -12.970 1.00 94.38 119 ASP A CA 1
ATOM 881 C C . ASP A 1 119 ? -4.599 7.042 -12.153 1.00 94.38 119 ASP A C 1
ATOM 883 O O . ASP A 1 119 ? -4.430 5.822 -12.110 1.00 94.38 119 ASP A O 1
ATOM 887 N N . LEU A 1 120 ? -5.583 7.621 -11.458 1.00 93.12 120 LEU A N 1
ATOM 888 C CA . LEU A 1 120 ? -6.553 6.857 -10.669 1.00 93.12 120 LEU A CA 1
ATOM 889 C C . LEU A 1 120 ? -7.502 5.998 -11.517 1.00 93.12 120 LEU A C 1
ATOM 891 O O . LEU A 1 120 ? -7.953 4.955 -11.034 1.00 93.12 120 LEU A O 1
ATOM 895 N N . ALA A 1 121 ? -7.796 6.424 -12.748 1.00 93.31 121 ALA A N 1
ATOM 896 C CA . ALA A 1 121 ? -8.581 5.659 -13.710 1.00 93.31 121 ALA A CA 1
ATOM 897 C C . ALA A 1 121 ? -7.754 4.532 -14.356 1.00 93.31 121 ALA A C 1
ATOM 899 O O . ALA A 1 121 ? -8.323 3.604 -14.926 1.00 93.31 121 ALA A O 1
ATOM 900 N N . GLY A 1 122 ? -6.429 4.563 -14.191 1.00 90.75 122 GLY A N 1
ATOM 901 C CA . GLY A 1 122 ? -5.500 3.618 -14.795 1.00 90.75 122 GLY A CA 1
ATOM 902 C C . GLY A 1 122 ? -5.052 4.043 -16.192 1.00 90.75 122 GLY A C 1
ATOM 903 O O . GLY A 1 122 ? -4.547 3.203 -16.936 1.00 90.75 122 GLY A O 1
ATOM 904 N N . GLU A 1 123 ? -5.237 5.313 -16.550 1.00 93.19 123 GLU A N 1
ATOM 905 C CA . GLU A 1 123 ? -4.788 5.872 -17.820 1.00 93.19 123 GLU A CA 1
ATOM 906 C C . GLU A 1 123 ? -3.306 6.238 -17.753 1.00 93.19 123 GLU A C 1
ATOM 908 O O . GLU A 1 123 ? -2.813 6.772 -16.754 1.00 93.19 123 GLU A O 1
ATOM 913 N N . ALA A 1 124 ? -2.592 5.949 -18.839 1.00 92.12 124 ALA A N 1
ATOM 914 C CA . ALA A 1 124 ? -1.166 6.203 -18.970 1.00 92.12 124 ALA A CA 1
ATOM 915 C C . ALA A 1 124 ? -0.835 7.695 -18.826 1.00 92.12 124 ALA A C 1
ATOM 917 O O . ALA A 1 124 ? -1.308 8.535 -19.592 1.00 92.12 124 ALA A O 1
ATOM 918 N N . GLN A 1 125 ? 0.060 8.016 -17.896 1.00 89.81 125 GLN A N 1
ATOM 919 C CA . GLN A 1 125 ? 0.698 9.323 -17.817 1.00 89.81 125 GLN A CA 1
ATOM 920 C C . GLN A 1 125 ? 2.043 9.219 -18.543 1.00 89.81 125 GLN A C 1
ATOM 922 O O . GLN A 1 125 ? 2.877 8.388 -18.192 1.00 89.81 125 GLN A O 1
ATOM 927 N N . GLY A 1 126 ? 2.227 9.998 -19.613 1.00 77.69 126 GLY A N 1
ATOM 928 C CA . GLY A 1 126 ? 3.388 9.867 -20.500 1.00 77.69 126 GLY A CA 1
ATOM 929 C C . GLY A 1 126 ? 4.743 10.007 -19.790 1.00 77.69 126 GLY A C 1
ATOM 930 O O . GLY A 1 126 ? 4.873 10.751 -18.820 1.00 77.69 126 GLY A O 1
ATOM 931 N N . GLY A 1 127 ? 5.760 9.327 -20.332 1.00 73.12 127 GLY A N 1
ATOM 932 C CA . GLY A 1 127 ? 7.139 9.325 -19.828 1.00 73.12 127 GLY A CA 1
ATOM 933 C C . GLY A 1 127 ? 7.546 7.989 -19.200 1.00 73.12 127 GLY A C 1
ATOM 934 O O . GLY A 1 127 ? 6.714 7.268 -18.654 1.00 73.12 127 GLY A O 1
ATOM 935 N N . ALA A 1 128 ? 8.832 7.648 -19.297 1.00 75.50 128 ALA A N 1
ATOM 936 C CA . ALA A 1 128 ? 9.391 6.507 -18.576 1.00 75.50 128 ALA A CA 1
ATOM 937 C C . ALA A 1 128 ? 9.389 6.800 -17.067 1.00 75.50 128 ALA A C 1
ATOM 939 O O . ALA A 1 128 ? 9.709 7.918 -16.655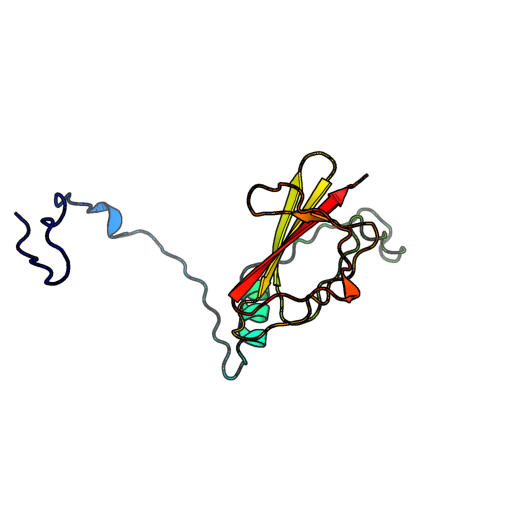 1.00 75.50 128 ALA A O 1
ATOM 940 N N . PHE A 1 129 ? 9.028 5.810 -16.251 1.00 89.00 129 PHE A N 1
ATOM 941 C CA . PHE A 1 129 ? 9.101 5.920 -14.799 1.00 89.00 129 PHE A CA 1
ATOM 942 C C . PHE A 1 129 ? 10.436 5.361 -14.297 1.00 89.00 129 PHE A C 1
ATOM 944 O O . PHE A 1 129 ? 10.705 4.171 -14.439 1.00 89.00 129 PHE A O 1
ATOM 951 N N . ASP A 1 130 ? 11.256 6.217 -13.688 1.00 89.06 130 ASP A N 1
ATOM 952 C CA . ASP A 1 130 ? 12.459 5.793 -12.970 1.00 89.06 130 ASP A CA 1
ATOM 953 C C . ASP A 1 130 ? 12.104 5.488 -11.510 1.00 89.06 130 ASP A C 1
ATOM 955 O O . ASP A 1 130 ? 11.938 6.396 -10.692 1.00 89.06 130 ASP A O 1
ATOM 959 N N . ALA A 1 131 ? 11.982 4.199 -11.192 1.00 84.31 131 ALA A N 1
ATOM 960 C CA . ALA A 1 131 ? 11.674 3.731 -9.845 1.00 84.31 131 ALA A CA 1
ATOM 961 C C . ALA A 1 131 ? 12.737 4.131 -8.811 1.00 84.31 131 ALA A C 1
ATOM 963 O O . ALA A 1 131 ? 12.387 4.406 -7.664 1.00 84.31 131 ALA A O 1
ATOM 964 N N . ALA A 1 132 ? 14.013 4.204 -9.208 1.00 84.94 132 ALA A N 1
ATOM 965 C CA . ALA A 1 132 ? 15.116 4.484 -8.293 1.00 84.94 132 ALA A CA 1
ATOM 966 C C . ALA A 1 132 ? 15.141 5.951 -7.840 1.00 84.94 132 ALA A C 1
ATOM 968 O O . ALA A 1 132 ? 15.560 6.243 -6.722 1.00 84.94 132 ALA A O 1
ATOM 969 N N . ALA A 1 133 ? 14.673 6.866 -8.692 1.00 89.94 133 ALA A N 1
ATOM 970 C CA . ALA A 1 133 ? 14.574 8.295 -8.394 1.00 89.94 133 ALA A CA 1
ATOM 971 C C . ALA A 1 133 ? 13.156 8.739 -7.984 1.00 89.94 133 ALA A C 1
ATOM 973 O O . ALA A 1 133 ? 12.914 9.932 -7.781 1.00 89.94 133 ALA A O 1
ATOM 974 N N . ALA A 1 134 ? 12.199 7.811 -7.898 1.00 93.94 134 ALA A N 1
ATOM 975 C CA . ALA A 1 134 ? 10.806 8.140 -7.644 1.00 93.94 134 ALA A CA 1
ATOM 976 C C . ALA A 1 134 ? 10.585 8.667 -6.223 1.00 93.94 134 ALA A C 1
ATOM 978 O O . ALA A 1 134 ? 10.967 8.042 -5.233 1.00 93.94 134 ALA A O 1
ATOM 979 N N . ARG A 1 135 ? 9.882 9.799 -6.135 1.00 95.94 135 ARG A N 1
ATOM 980 C CA . ARG A 1 135 ? 9.485 10.451 -4.884 1.00 95.94 135 ARG A CA 1
ATOM 981 C C . ARG A 1 135 ? 7.980 10.671 -4.855 1.00 95.94 135 ARG A C 1
ATOM 983 O O . ARG A 1 135 ? 7.356 10.906 -5.894 1.00 95.94 135 ARG A O 1
ATOM 990 N N . VAL A 1 136 ? 7.394 10.596 -3.665 1.00 97.12 136 VAL A N 1
ATOM 991 C CA . VAL A 1 136 ? 5.965 10.826 -3.437 1.00 97.12 136 VAL A CA 1
ATOM 992 C C . VAL A 1 136 ? 5.808 11.974 -2.452 1.00 97.12 136 VAL A C 1
ATOM 994 O O . VAL A 1 136 ? 6.295 11.907 -1.322 1.00 97.12 136 VAL A O 1
ATOM 997 N N . VAL A 1 137 ? 5.126 13.035 -2.886 1.00 97.88 137 VAL A N 1
ATOM 998 C CA . VAL A 1 137 ? 4.829 14.208 -2.050 1.00 97.88 137 VAL A CA 1
ATOM 999 C C . VAL A 1 137 ? 4.054 13.808 -0.793 1.00 97.88 137 VAL A C 1
ATOM 1001 O O . VAL A 1 137 ? 3.355 12.794 -0.794 1.00 97.88 137 VAL A O 1
ATOM 1004 N N . GLY A 1 138 ? 4.165 14.603 0.271 1.00 98.00 138 GLY A N 1
ATOM 1005 C CA . GLY A 1 138 ? 3.445 14.342 1.517 1.00 98.00 138 GLY A CA 1
ATOM 1006 C C . GLY A 1 138 ? 1.925 14.324 1.326 1.00 98.00 138 GLY A C 1
ATOM 1007 O O . GLY A 1 138 ? 1.379 15.158 0.600 1.00 98.00 138 GLY A O 1
ATOM 1008 N N . GLY A 1 139 ? 1.247 13.341 1.922 1.00 97.31 139 GLY A N 1
ATOM 1009 C CA . GLY A 1 139 ? -0.181 13.063 1.706 1.00 97.31 139 GLY A CA 1
ATOM 1010 C C . GLY A 1 139 ? -0.534 12.645 0.271 1.00 97.31 139 GLY A C 1
ATOM 1011 O O . GLY A 1 139 ? -1.709 12.617 -0.098 1.00 97.31 139 GLY A O 1
ATOM 1012 N N . GLY A 1 140 ? 0.472 12.390 -0.567 1.00 97.31 140 GLY A N 1
ATOM 1013 C CA . GLY A 1 140 ? 0.323 12.100 -1.983 1.00 97.31 140 GLY A CA 1
ATOM 1014 C C . GLY A 1 140 ? 0.219 10.613 -2.293 1.00 97.31 140 GLY A C 1
ATOM 1015 O O . GLY A 1 140 ? 0.456 9.740 -1.457 1.00 97.31 140 GLY A O 1
ATOM 1016 N N . MET A 1 141 ? -0.084 10.331 -3.559 1.00 96.75 141 MET A N 1
ATOM 1017 C CA . MET A 1 141 ? -0.085 8.980 -4.105 1.00 96.75 141 MET A CA 1
ATOM 1018 C C . MET A 1 141 ? 0.608 8.909 -5.464 1.00 96.75 141 MET A C 1
ATOM 1020 O O . MET A 1 141 ? 0.688 9.888 -6.213 1.00 96.75 141 MET A O 1
ATOM 1024 N N . LEU A 1 142 ? 1.064 7.709 -5.797 1.00 96.50 142 LEU A N 1
ATOM 1025 C CA . LEU A 1 142 ? 1.685 7.366 -7.067 1.00 96.50 142 LEU A CA 1
ATOM 1026 C C . LEU A 1 142 ? 1.123 6.024 -7.532 1.00 96.50 142 LEU A C 1
ATOM 1028 O O . LEU A 1 142 ? 0.988 5.095 -6.742 1.00 96.50 142 LEU A O 1
ATOM 1032 N N . SER A 1 143 ? 0.769 5.903 -8.807 1.00 96.75 143 SER A N 1
ATOM 1033 C CA . SER A 1 143 ? 0.380 4.621 -9.397 1.00 96.75 143 SER A CA 1
ATOM 1034 C C . SER A 1 143 ? 1.247 4.329 -10.602 1.00 96.75 143 SER A C 1
ATOM 1036 O O . SER A 1 143 ? 1.546 5.227 -11.390 1.00 96.75 143 SER A O 1
ATOM 1038 N N . ILE A 1 144 ? 1.672 3.078 -10.711 1.00 96.19 144 ILE A N 1
ATOM 1039 C CA . ILE A 1 144 ? 2.535 2.602 -11.782 1.00 96.19 144 ILE A CA 1
ATOM 1040 C C . ILE A 1 144 ? 2.010 1.288 -12.332 1.00 96.19 144 ILE A C 1
ATOM 1042 O O . ILE A 1 144 ? 1.344 0.526 -11.630 1.00 96.19 144 ILE A O 1
ATOM 1046 N N . ARG A 1 145 ? 2.331 1.015 -13.588 1.00 95.19 145 ARG A N 1
ATOM 1047 C CA . ARG A 1 145 ? 1.952 -0.210 -14.270 1.00 95.19 145 ARG A CA 1
ATOM 1048 C C . ARG A 1 145 ? 3.124 -0.785 -15.057 1.00 95.19 145 ARG A C 1
ATOM 1050 O O . ARG A 1 145 ? 3.940 -0.022 -15.566 1.00 95.19 145 ARG A O 1
ATOM 1057 N N . ARG A 1 146 ? 3.194 -2.111 -15.158 1.00 93.25 146 ARG A N 1
ATOM 1058 C CA . ARG A 1 146 ? 4.055 -2.827 -16.110 1.00 93.25 146 ARG A CA 1
ATOM 1059 C C . ARG A 1 146 ? 3.305 -3.984 -16.751 1.00 93.25 146 ARG A C 1
ATOM 1061 O O . ARG A 1 146 ? 2.393 -4.534 -16.135 1.00 93.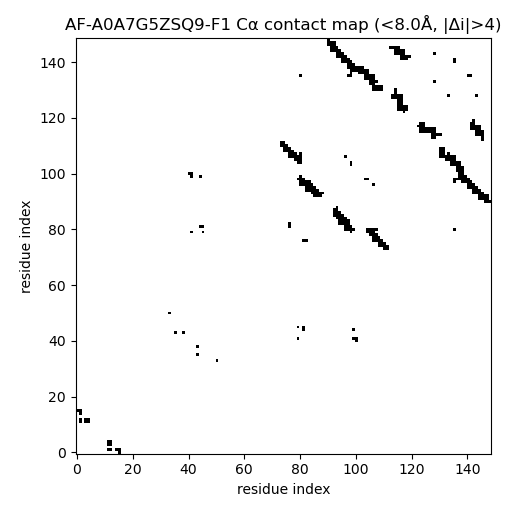25 146 ARG A O 1
ATOM 1068 N N . ALA A 1 147 ? 3.735 -4.408 -17.932 1.00 92.69 147 ALA A N 1
ATOM 1069 C CA . ALA A 1 147 ? 3.316 -5.690 -18.486 1.00 92.69 147 ALA A CA 1
ATOM 1070 C C . ALA A 1 147 ? 3.823 -6.857 -17.614 1.00 92.69 147 ALA A C 1
ATOM 1072 O O . ALA A 1 147 ? 4.887 -6.770 -16.997 1.00 92.69 147 ALA A O 1
ATOM 1073 N N . ILE A 1 148 ? 3.042 -7.933 -17.553 1.00 91.19 148 ILE A N 1
ATOM 1074 C CA . ILE A 1 148 ? 3.399 -9.210 -16.932 1.00 91.19 148 ILE A CA 1
ATOM 1075 C C . ILE A 1 148 ? 3.169 -10.333 -17.942 1.00 91.19 148 ILE A C 1
ATOM 1077 O O . ILE A 1 148 ? 2.128 -10.360 -18.604 1.00 91.19 148 ILE A O 1
ATOM 1081 N N . ASP A 1 149 ? 4.146 -11.229 -18.046 1.00 78.31 149 ASP A N 1
ATOM 1082 C CA . ASP A 1 149 ? 4.086 -12.410 -18.913 1.00 78.31 149 ASP A CA 1
ATOM 1083 C C . ASP A 1 149 ? 3.097 -13.473 -18.388 1.00 78.31 149 ASP A C 1
ATOM 1085 O O . ASP A 1 149 ? 2.902 -13.585 -17.149 1.00 78.31 149 ASP A O 1
#

Secondary structure (DSSP, 8-state):
------TT--SPPPP----GGGG-TT----------SS--HHHHHHHHHHHH--------SS-TTSPPPPPSS--EE-SS-EEEEEEEETTEEEEEEE--SSS-EE--EE-SS-EEEE-TT-PEEEEEE-STT-EE-TT-EEEEEEE--

Sequence (149 aa):
MSVNVHPLRDEPAGSEIPVPGAQYLGVAVHTDLAIMVGADDAGAVRAGDLFRHDPLVVRGSGEVDGPLPEAAFPVEVAGDVVLESARRVGSEAELRFVNYLGEERDLAFASPGDWMRVDLAGEAQGGAFDAAAARVVGGGMLSIRRAID

Radius of gyration: 22.7 Å; Cα contacts (8 Å, |Δi|>4): 200; chains: 1; bounding box: 56×59×43 Å

pLDDT: mean 89.34, std 9.35, range [51.88, 98.0]

Foldseek 3Di:
DDPDPDVPDPDDPPDDDDDVVVVCVVPDDDDDDDDDPPDDPLRVVVVVVVSVDDDDDDDDPDDPPDDDDDDLWDKDWDDRKDWPDWDDDPQKIKTKIFRQAQAKDQRRMDGDDWKFWADPVRHTDDDTDDNRRDIAGHRGMTMIMDGHD

Mean predicted aligned error: 7.73 Å

Nearest PDB structures (foldseek):
  1j0j-assembly1_A  TM=5.321E-01  e=3.502E-02  Geobacillus stearothermophilus
  5zcd-assembly1_A  TM=5.107E-01  e=8.414E-01  Bacillus sp. (in: firmicutes)
  7s78-assembly1_E  TM=2.020E-01  e=2.289E+00  Human adenovirus 5
  9cm9-assembly1_L  TM=2.169E-01  e=3.259E+00  Human adenovirus 6
  1ut7-assembly1_A  TM=1.030E-01  e=1.348E+00  Arabidopsis thaliana

Solvent-accessible surface area (backbone atoms only — not comparable to full-atom values): 9766 Å² total; per-residue (Å²): 131,81,82,72,80,48,97,88,50,92,69,74,64,72,87,88,71,90,61,79,78,76,66,50,80,95,55,91,81,86,82,91,85,86,86,78,85,88,58,53,75,56,54,47,53,56,51,49,53,61,72,73,50,82,87,88,82,78,88,77,91,69,64,98,85,53,84,79,80,78,67,96,73,63,68,46,76,38,84,66,35,41,80,80,44,78,45,77,58,90,59,26,40,39,39,31,35,38,20,85,45,85,56,68,40,53,37,49,42,47,59,81,80,74,40,31,35,29,50,95,90,65,48,80,43,86,64,84,48,58,50,87,79,33,67,34,49,38,69,29,70,51,34,37,35,28,80,50,135